Protein AF-A0A3D4CN00-F1 (afdb_monomer)

Nearest PDB structures (foldseek):
  4rcl-assembly1_A  TM=5.555E-01  e=3.097E+00  Mycolicibacterium smegmatis MC2 155
  1bzo-assembly1_A-2  TM=2.998E-01  e=3.874E+00  Photobacterium leiognathi subsp. leiognathi
  1yai-assembly1_A  TM=2.665E-01  e=3.275E+00  Photobacterium leiognathi subsp. leiognathi
  2aps-assembly1_B  TM=3.002E-01  e=6.407E+00  Actinobacillus pleuropneumoniae

pLDDT: mean 89.07, std 10.6, range [47.22, 97.25]

Radius of gyration: 12.45 Å; Cα contacts (8 Å, |Δi|>4): 171; chains: 1; bounding box: 32×29×32 Å

Foldseek 3Di:
DPCQKWWKDFPPDPDWDFIWIWGADPQATWTFTDRDFQCRVCVLQVHNDGDFDDDPQWTWGQDPDRGTIFTDHPRHTHHRVVVVVVVVPRPRMDID

Secondary structure (DSSP, 8-state):
----EEEEEESS--SS--EEEEEEETTEEEEEEES--HHHHHHHTT-SSPSPEEETTEEEEE-SSTTEEEEEETTEEPPHHHHHHHHHT-TTEEE-

Mean predicted aligned error: 4.4 Å

Structure (mmCIF, N/CA/C/O backbone):
data_AF-A0A3D4CN00-F1
#
_entry.id   AF-A0A3D4CN00-F1
#
loop_
_atom_site.group_PDB
_atom_site.id
_atom_site.type_symbol
_atom_site.label_atom_id
_atom_site.label_alt_id
_atom_site.label_comp_id
_atom_site.label_asym_id
_atom_site.label_entity_id
_atom_site.label_seq_id
_atom_site.pdbx_PDB_ins_code
_atom_site.Cartn_x
_atom_site.Cartn_y
_atom_site.Cartn_z
_atom_site.occupancy
_atom_site.B_iso_or_equiv
_atom_site.auth_seq_id
_atom_site.auth_comp_id
_atom_site.auth_asym_id
_atom_site.auth_atom_id
_atom_site.pdbx_PDB_model_num
ATOM 1 N N . MET A 1 1 ? -0.665 -16.277 15.599 1.00 47.22 1 MET A N 1
ATOM 2 C CA . MET A 1 1 ? 0.488 -15.539 15.055 1.00 47.22 1 MET A CA 1
ATOM 3 C C . MET A 1 1 ? -0.095 -14.262 14.493 1.00 47.22 1 MET A C 1
ATOM 5 O O . MET A 1 1 ? -0.697 -14.294 13.428 1.00 47.22 1 MET A O 1
ATOM 9 N N . ASP A 1 2 ? -0.096 -13.209 15.301 1.00 52.22 2 ASP A N 1
ATOM 10 C CA . ASP A 1 2 ? -0.691 -11.927 14.942 1.00 52.22 2 ASP A CA 1
ATOM 11 C C . ASP A 1 2 ? 0.186 -11.281 13.868 1.00 52.22 2 ASP A C 1
ATOM 13 O O . ASP A 1 2 ? 1.280 -10.802 14.154 1.00 52.22 2 ASP A O 1
ATOM 17 N N . GLU A 1 3 ? -0.233 -11.351 12.602 1.00 60.91 3 GLU A N 1
ATOM 18 C CA . GLU A 1 3 ? 0.455 -10.626 11.531 1.00 60.91 3 GLU A CA 1
ATOM 19 C C . GLU A 1 3 ? 0.246 -9.123 11.761 1.00 60.91 3 GLU A C 1
ATOM 21 O O . GLU A 1 3 ? -0.733 -8.535 11.303 1.00 60.91 3 GLU A O 1
ATOM 26 N N . GLU A 1 4 ? 1.167 -8.494 12.491 1.00 84.69 4 GLU A N 1
ATOM 27 C CA . GLU A 1 4 ? 1.192 -7.041 12.695 1.00 84.69 4 GLU A CA 1
ATOM 28 C C . GLU A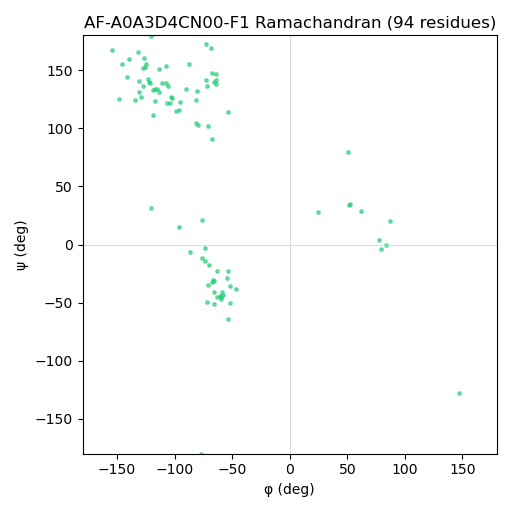 1 4 ? 1.566 -6.286 11.409 1.00 84.69 4 GLU A C 1
ATOM 30 O O . GLU A 1 4 ? 1.311 -5.082 11.289 1.00 84.69 4 GLU A O 1
ATOM 35 N N . LYS A 1 5 ? 2.163 -6.990 10.435 1.00 93.19 5 LYS A N 1
ATOM 36 C CA . LYS A 1 5 ? 2.664 -6.426 9.179 1.00 93.19 5 LYS A CA 1
ATOM 37 C C . LYS A 1 5 ? 2.420 -7.352 7.993 1.00 93.19 5 LYS A C 1
ATOM 39 O O .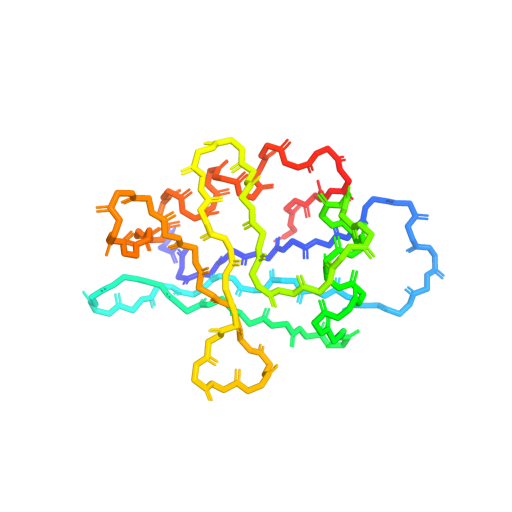 LYS A 1 5 ? 2.599 -8.562 8.093 1.00 93.19 5 LYS A O 1
ATOM 44 N N . ALA A 1 6 ? 2.131 -6.752 6.843 1.00 95.25 6 ALA A N 1
ATOM 45 C CA . ALA A 1 6 ? 2.126 -7.401 5.539 1.00 95.25 6 ALA A CA 1
ATOM 46 C C . ALA A 1 6 ? 3.093 -6.679 4.598 1.00 95.25 6 ALA A C 1
ATOM 48 O O . ALA A 1 6 ? 3.145 -5.447 4.580 1.00 95.25 6 ALA A O 1
ATOM 49 N N . ARG A 1 7 ? 3.842 -7.434 3.790 1.00 94.81 7 ARG A N 1
ATOM 50 C CA . ARG A 1 7 ? 4.794 -6.882 2.820 1.00 94.81 7 ARG A CA 1
ATOM 51 C C . ARG A 1 7 ? 4.463 -7.329 1.411 1.00 94.81 7 ARG A C 1
ATOM 53 O O . ARG A 1 7 ? 4.128 -8.486 1.182 1.00 94.81 7 ARG A O 1
ATOM 60 N N . PHE A 1 8 ? 4.589 -6.406 0.466 1.00 94.19 8 PHE A N 1
ATOM 61 C CA . PHE A 1 8 ? 4.360 -6.650 -0.952 1.00 94.19 8 PHE A CA 1
ATOM 62 C C . PHE A 1 8 ? 5.556 -6.189 -1.774 1.00 94.19 8 PHE A C 1
ATOM 64 O O . PHE A 1 8 ? 6.066 -5.091 -1.564 1.00 94.19 8 PHE A O 1
ATOM 71 N N . VAL A 1 9 ? 5.961 -7.006 -2.745 1.00 92.88 9 VAL A N 1
ATOM 72 C CA . VAL A 1 9 ? 7.036 -6.690 -3.700 1.00 92.88 9 VAL A CA 1
ATOM 73 C C . VAL A 1 9 ? 6.554 -6.899 -5.137 1.00 92.88 9 VAL A C 1
ATOM 75 O O . VAL A 1 9 ? 5.671 -7.739 -5.356 1.00 92.88 9 VAL A O 1
ATOM 78 N N . PRO A 1 10 ? 7.096 -6.183 -6.136 1.00 90.75 10 PRO A N 1
ATOM 79 C CA . PRO A 1 10 ? 6.714 -6.407 -7.524 1.00 90.75 10 PRO A CA 1
ATOM 80 C C . PRO A 1 10 ? 7.090 -7.817 -8.021 1.00 90.75 10 PRO A C 1
ATOM 82 O O . PRO A 1 10 ? 8.087 -8.417 -7.611 1.00 90.75 10 PRO A O 1
ATOM 85 N N . LYS A 1 11 ? 6.274 -8.382 -8.915 1.00 87.12 11 LYS A N 1
ATOM 86 C CA . LYS A 1 11 ? 6.550 -9.650 -9.601 1.00 87.12 11 LYS A CA 1
ATOM 87 C C . LYS A 1 11 ? 7.508 -9.397 -10.764 1.00 87.12 11 LYS A C 1
ATOM 89 O O . LYS A 1 11 ? 7.264 -8.515 -11.577 1.00 87.12 11 LYS A O 1
ATOM 94 N N . GLY A 1 12 ? 8.557 -10.210 -10.876 1.00 74.44 12 GLY A N 1
ATOM 95 C CA . GLY A 1 12 ? 9.454 -10.209 -12.040 1.00 74.44 12 GLY A CA 1
ATOM 96 C C . GLY A 1 12 ? 10.478 -9.070 -12.096 1.00 74.44 12 GLY A C 1
ATOM 97 O O . GLY A 1 12 ? 11.237 -8.992 -13.054 1.00 74.44 12 GLY A O 1
ATOM 98 N N . SER A 1 13 ? 10.553 -8.206 -11.085 1.00 61.47 13 SER A N 1
ATOM 99 C CA . SER A 1 13 ? 11.577 -7.164 -11.004 1.00 61.47 13 SER A CA 1
ATOM 100 C C . SER A 1 13 ? 12.888 -7.742 -10.461 1.00 61.47 13 SER A C 1
ATOM 102 O O . SER A 1 13 ? 13.022 -7.976 -9.261 1.00 61.47 13 SER A O 1
ATOM 104 N N . GLY A 1 14 ? 13.864 -7.952 -11.347 1.00 56.94 14 GLY A N 1
ATOM 105 C CA . GLY A 1 14 ? 15.246 -8.323 -11.014 1.00 56.94 14 GLY A CA 1
ATOM 106 C C . GLY A 1 14 ? 16.111 -7.172 -10.476 1.00 56.94 14 GLY A C 1
ATOM 107 O O . GLY A 1 14 ? 17.330 -7.252 -10.559 1.00 56.94 14 GLY A O 1
ATOM 108 N N . GLY A 1 15 ? 15.519 -6.096 -9.945 1.00 54.91 15 GLY A N 1
ATOM 109 C CA . GLY A 1 15 ? 16.249 -4.917 -9.479 1.00 54.91 15 GLY A CA 1
ATOM 110 C C . GLY A 1 15 ? 15.571 -4.220 -8.298 1.00 54.91 15 GLY A C 1
ATOM 111 O O . GLY A 1 15 ? 14.401 -3.864 -8.379 1.00 54.91 15 GLY A O 1
ATOM 112 N N . TYR A 1 16 ? 16.353 -4.052 -7.226 1.00 56.34 16 TYR A N 1
ATOM 113 C CA . TYR A 1 16 ? 16.212 -3.126 -6.092 1.00 56.34 16 TYR A CA 1
ATOM 114 C C . TYR A 1 16 ? 14.860 -3.086 -5.353 1.00 56.34 16 TYR A C 1
ATOM 116 O O . TYR A 1 16 ? 14.061 -2.183 -5.541 1.00 56.34 16 TYR A O 1
ATOM 124 N N . PHE A 1 17 ? 14.663 -4.073 -4.466 1.00 71.31 17 PHE A N 1
ATOM 125 C CA . PHE A 1 17 ? 13.885 -4.126 -3.205 1.00 71.31 17 PHE A CA 1
ATOM 126 C C . PHE A 1 17 ? 12.685 -3.181 -2.944 1.00 71.31 17 PHE A C 1
ATOM 128 O O . PHE A 1 17 ? 12.391 -2.930 -1.770 1.00 71.31 17 PHE A O 1
ATOM 135 N N . CYS A 1 18 ? 11.961 -2.690 -3.955 1.00 85.00 18 CYS A N 1
ATOM 136 C CA . CYS A 1 18 ? 10.706 -1.965 -3.753 1.00 85.00 18 CYS A CA 1
ATOM 137 C C . CYS A 1 18 ? 9.778 -2.829 -2.898 1.00 85.00 18 CYS A C 1
ATOM 139 O O . CYS A 1 18 ? 9.377 -3.924 -3.299 1.00 85.00 18 CYS A O 1
ATOM 141 N N . THR A 1 19 ? 9.494 -2.345 -1.693 1.00 91.75 19 THR A N 1
ATOM 142 C CA . THR A 1 19 ? 8.661 -3.046 -0.725 1.00 91.75 19 THR A CA 1
ATOM 143 C C . THR A 1 19 ? 7.598 -2.090 -0.226 1.00 91.75 19 THR A C 1
ATOM 145 O O . THR A 1 19 ? 7.895 -0.990 0.239 1.00 91.75 19 THR A O 1
ATOM 148 N N . ILE A 1 20 ? 6.349 -2.527 -0.314 1.00 94.44 20 ILE A N 1
ATOM 149 C CA . ILE A 1 20 ? 5.215 -1.854 0.304 1.00 94.44 20 ILE A CA 1
ATOM 150 C C . ILE A 1 20 ? 4.939 -2.594 1.603 1.00 94.44 20 ILE A C 1
ATOM 152 O O . ILE A 1 20 ? 4.584 -3.772 1.578 1.00 94.44 20 ILE A O 1
ATOM 156 N N . GLU A 1 21 ? 5.124 -1.919 2.730 1.00 95.56 21 GLU A N 1
ATOM 157 C CA . GLU A 1 21 ? 4.806 -2.458 4.051 1.00 95.56 21 GLU A CA 1
ATOM 158 C C . GLU A 1 21 ? 3.488 -1.855 4.536 1.00 95.56 21 GLU A C 1
ATOM 160 O O . GLU A 1 21 ? 3.344 -0.635 4.572 1.00 95.56 21 GLU A O 1
ATOM 165 N N . ILE A 1 22 ? 2.533 -2.704 4.906 1.00 96.81 22 ILE A N 1
ATOM 166 C CA . ILE A 1 22 ? 1.298 -2.324 5.593 1.00 96.81 22 ILE A CA 1
ATOM 167 C C . ILE A 1 22 ? 1.439 -2.788 7.039 1.00 96.81 22 ILE A C 1
ATOM 169 O O . ILE A 1 22 ? 1.630 -3.975 7.282 1.00 96.81 22 ILE A O 1
ATOM 173 N N . GLU A 1 23 ? 1.340 -1.868 7.988 1.00 95.69 23 GLU A N 1
ATOM 174 C CA . GLU A 1 23 ? 1.472 -2.121 9.424 1.00 95.69 23 GLU A CA 1
ATOM 175 C C . GLU A 1 23 ? 0.174 -1.743 10.135 1.00 95.69 23 GLU A C 1
ATOM 177 O O . GLU A 1 23 ? -0.381 -0.668 9.887 1.00 95.69 23 GLU A O 1
ATOM 182 N N . ARG A 1 24 ? -0.326 -2.619 11.011 1.00 95.00 24 ARG A N 1
ATOM 183 C CA . ARG A 1 24 ? -1.508 -2.334 11.830 1.00 95.00 24 ARG A CA 1
ATOM 184 C C . ARG A 1 24 ? -1.164 -1.315 12.919 1.00 95.00 24 ARG A C 1
ATOM 186 O O . ARG A 1 24 ? -0.148 -1.441 13.590 1.00 95.00 24 ARG A O 1
ATOM 193 N N . VAL A 1 25 ? -2.046 -0.339 13.130 1.00 91.19 25 VAL A N 1
ATOM 194 C CA . VAL A 1 25 ? -1.981 0.615 14.251 1.00 91.19 25 VAL A CA 1
ATOM 195 C C . VAL A 1 25 ? -3.348 0.711 14.931 1.00 91.19 25 VAL A C 1
ATOM 197 O O . VAL A 1 25 ? -4.344 0.264 14.362 1.00 91.19 25 VAL A O 1
ATOM 200 N N . GLU A 1 26 ? -3.405 1.294 16.132 1.00 87.06 26 GLU A N 1
ATOM 201 C CA . GLU A 1 26 ? -4.603 1.346 16.994 1.00 87.06 26 GLU A CA 1
ATOM 202 C C . GLU A 1 26 ? -5.888 1.754 16.249 1.00 87.06 26 GLU A C 1
ATOM 204 O O . GLU A 1 26 ? -6.935 1.146 16.449 1.00 87.06 26 GLU A O 1
ATOM 209 N N . ASN A 1 27 ? -5.788 2.694 15.301 1.00 82.88 27 ASN A N 1
ATOM 210 C CA . ASN A 1 27 ? -6.923 3.231 14.542 1.00 82.88 27 ASN A CA 1
ATOM 211 C C . ASN A 1 27 ? -6.820 3.023 13.017 1.00 82.88 27 ASN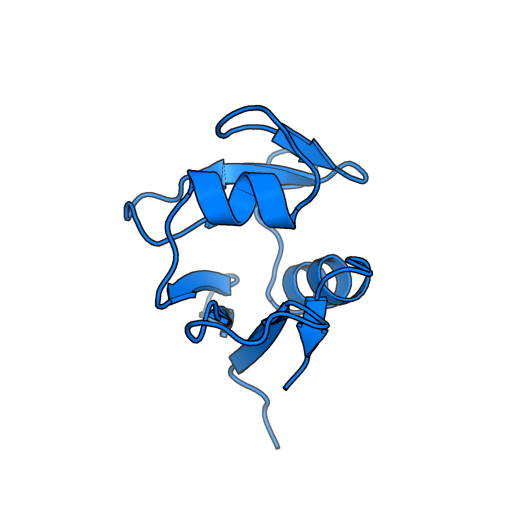 A C 1
ATOM 213 O O . ASN A 1 27 ? -7.301 3.849 12.242 1.00 82.88 27 ASN A O 1
ATOM 217 N N . GLY A 1 28 ? -6.185 1.938 12.557 1.00 89.00 28 GLY A N 1
ATOM 218 C CA . GLY A 1 28 ? -6.147 1.594 11.131 1.00 89.00 28 GLY A CA 1
ATOM 219 C C . GLY A 1 28 ? -4.854 0.914 10.699 1.00 89.00 28 GLY A C 1
ATOM 220 O O . GLY A 1 28 ? -4.442 -0.096 11.272 1.00 89.00 28 GLY A O 1
ATOM 221 N N . CYS A 1 29 ? -4.226 1.445 9.650 1.00 94.81 29 CYS A N 1
ATOM 222 C CA . CYS A 1 29 ? -2.918 0.987 9.196 1.00 94.81 29 CYS A CA 1
ATOM 223 C C . CYS A 1 29 ? -2.057 2.120 8.637 1.00 94.81 29 CYS A C 1
ATOM 225 O O . CYS A 1 29 ? -2.565 3.113 8.115 1.00 94.81 29 CYS A O 1
ATOM 227 N N . VAL A 1 30 ? -0.745 1.918 8.686 1.00 94.94 30 VAL A N 1
ATOM 228 C CA . VAL A 1 30 ? 0.250 2.749 8.005 1.00 94.94 30 VAL A CA 1
ATOM 229 C C . VAL A 1 30 ? 0.785 1.979 6.806 1.00 94.94 30 VAL A C 1
ATOM 231 O O . VAL A 1 30 ? 1.082 0.793 6.920 1.00 94.94 30 VAL A O 1
ATOM 234 N N . ILE A 1 31 ? 0.923 2.654 5.664 1.00 96.81 31 ILE A N 1
ATOM 235 C CA . ILE A 1 31 ? 1.427 2.055 4.424 1.00 96.81 31 ILE A CA 1
ATOM 236 C C . ILE A 1 31 ? 2.700 2.782 4.019 1.00 96.81 31 ILE A C 1
ATOM 238 O O . ILE A 1 31 ? 2.664 3.966 3.676 1.00 96.81 31 ILE A O 1
ATOM 242 N N . ARG A 1 32 ? 3.830 2.082 4.096 1.00 96.12 32 ARG A N 1
ATOM 243 C CA . ARG A 1 32 ? 5.169 2.630 3.870 1.00 96.12 32 ARG A CA 1
ATOM 244 C C . ARG A 1 32 ? 5.736 2.140 2.548 1.00 96.12 32 ARG A C 1
ATOM 246 O O . ARG A 1 32 ? 5.631 0.964 2.209 1.00 96.12 32 ARG A O 1
ATOM 253 N N . LEU A 1 33 ? 6.389 3.056 1.848 1.00 94.38 33 LEU A N 1
ATOM 254 C CA . LEU A 1 33 ? 7.177 2.804 0.654 1.00 94.38 33 LEU A CA 1
ATOM 255 C C . LEU A 1 33 ? 8.648 2.656 1.057 1.00 94.38 33 LEU A C 1
ATOM 257 O O . LEU A 1 33 ? 9.264 3.592 1.573 1.00 94.38 33 LEU A O 1
ATOM 261 N N . ILE A 1 34 ? 9.210 1.468 0.852 1.00 92.94 34 ILE A N 1
ATOM 262 C CA . ILE A 1 34 ? 10.591 1.126 1.202 1.00 92.94 34 ILE A CA 1
ATOM 263 C C . ILE A 1 34 ? 11.366 0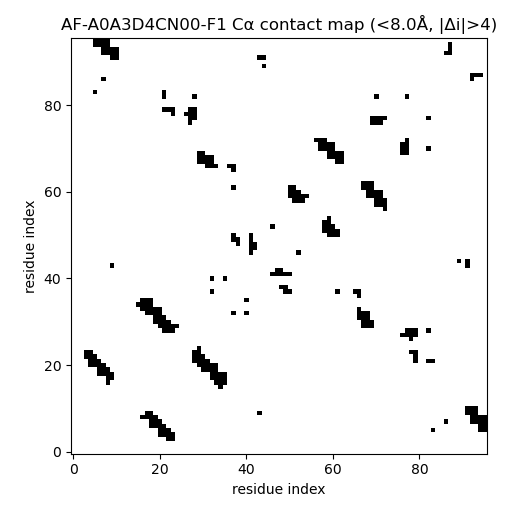.882 -0.093 1.00 92.94 34 ILE A C 1
ATOM 265 O O . ILE A 1 34 ? 10.909 0.137 -0.959 1.00 92.94 34 ILE A O 1
ATOM 269 N N . ASN A 1 35 ? 12.541 1.511 -0.217 1.00 90.56 35 ASN A N 1
ATOM 270 C CA . ASN A 1 35 ? 13.396 1.460 -1.413 1.00 90.56 35 ASN A CA 1
ATOM 271 C C . ASN A 1 35 ? 12.646 1.796 -2.718 1.00 90.56 35 ASN A C 1
ATOM 273 O O . ASN A 1 35 ? 12.919 1.228 -3.769 1.00 90.56 35 ASN A O 1
ATOM 277 N N . THR A 1 36 ? 11.672 2.701 -2.634 1.00 88.31 36 THR A N 1
ATOM 278 C CA . THR A 1 36 ? 10.883 3.200 -3.763 1.00 88.31 36 THR A CA 1
ATOM 279 C C . THR A 1 36 ? 10.357 4.602 -3.438 1.00 88.31 36 THR A C 1
ATOM 281 O O . THR A 1 36 ? 10.439 5.044 -2.286 1.00 88.31 36 THR A O 1
ATOM 284 N N . ASN A 1 37 ? 9.843 5.314 -4.438 1.00 88.50 37 ASN A N 1
ATOM 285 C CA . ASN A 1 37 ? 9.242 6.641 -4.301 1.00 88.50 37 ASN A CA 1
ATOM 286 C C . ASN A 1 37 ? 7.768 6.627 -4.769 1.00 88.50 37 ASN A C 1
ATOM 288 O O . ASN A 1 37 ? 7.234 5.586 -5.154 1.00 88.50 37 ASN A O 1
ATOM 292 N N . LEU A 1 38 ? 7.084 7.774 -4.693 1.00 90.31 38 LEU A N 1
ATOM 293 C CA . LEU A 1 38 ? 5.659 7.878 -5.040 1.00 90.31 38 LEU A CA 1
ATOM 294 C C . LEU A 1 38 ? 5.382 7.675 -6.538 1.00 90.31 38 LEU A C 1
ATOM 296 O O . LEU A 1 38 ? 4.320 7.158 -6.882 1.00 90.31 38 LEU A O 1
ATOM 300 N N . GLU A 1 39 ? 6.304 8.081 -7.412 1.00 88.81 39 GLU A N 1
ATOM 301 C CA . GLU A 1 39 ? 6.172 7.946 -8.868 1.00 88.81 39 GLU A CA 1
ATOM 302 C C . GLU A 1 39 ? 6.324 6.483 -9.289 1.00 88.81 39 GLU A C 1
ATOM 304 O O . GLU A 1 39 ? 5.440 5.934 -9.947 1.00 88.81 39 GLU A O 1
ATOM 309 N N . ASP A 1 40 ? 7.375 5.816 -8.808 1.00 88.38 40 ASP A N 1
ATOM 310 C CA . ASP A 1 40 ? 7.604 4.385 -9.013 1.00 88.38 40 ASP A CA 1
ATOM 311 C C . ASP A 1 40 ? 6.428 3.565 -8.479 1.00 88.38 40 ASP A C 1
ATOM 313 O O . ASP A 1 40 ? 5.938 2.647 -9.139 1.00 88.38 40 ASP A O 1
ATOM 317 N N . PHE A 1 41 ? 5.930 3.914 -7.289 1.00 90.50 41 PHE A N 1
ATOM 318 C CA . PHE A 1 41 ? 4.751 3.281 -6.715 1.00 90.50 41 PHE A CA 1
ATOM 319 C C . PHE A 1 41 ? 3.517 3.453 -7.616 1.00 90.50 41 PHE A C 1
ATOM 321 O O . PHE A 1 41 ? 2.833 2.466 -7.891 1.00 90.50 41 PHE A O 1
ATOM 328 N N . ALA A 1 42 ? 3.237 4.663 -8.115 1.00 91.44 42 ALA A N 1
ATOM 329 C CA . ALA A 1 42 ? 2.112 4.912 -9.020 1.00 91.44 42 ALA A CA 1
ATOM 330 C C . ALA A 1 42 ? 2.239 4.103 -10.324 1.00 91.44 42 ALA A C 1
ATOM 332 O O . ALA A 1 42 ? 1.291 3.420 -10.727 1.00 91.44 42 ALA A O 1
ATOM 333 N N . PHE A 1 43 ? 3.436 4.076 -10.914 1.00 88.56 43 PHE A N 1
ATOM 334 C CA . PHE A 1 43 ? 3.738 3.285 -12.105 1.00 88.56 43 PHE A CA 1
ATOM 335 C C . PHE A 1 43 ? 3.516 1.781 -11.876 1.00 88.56 43 PHE A C 1
ATOM 337 O O . PHE A 1 43 ? 2.871 1.093 -12.679 1.00 88.56 43 PHE A O 1
ATOM 344 N N . LEU A 1 44 ? 3.986 1.248 -10.745 1.00 88.44 44 LEU A N 1
ATOM 345 C CA . LEU A 1 44 ? 3.804 -0.158 -10.375 1.00 88.44 44 LEU A CA 1
ATOM 346 C C . LEU A 1 44 ? 2.336 -0.508 -10.096 1.00 88.44 44 LEU A C 1
ATOM 348 O O . LEU A 1 44 ? 1.904 -1.626 -10.392 1.00 88.44 44 LEU A O 1
ATOM 352 N N . MET A 1 45 ? 1.554 0.453 -9.603 1.00 89.50 45 MET A N 1
ATOM 353 C CA . MET A 1 45 ? 0.098 0.353 -9.461 1.00 89.50 45 MET A CA 1
ATOM 354 C C . MET A 1 45 ? -0.650 0.449 -10.805 1.00 89.50 45 MET A C 1
ATOM 356 O O . MET A 1 45 ? -1.867 0.266 -10.831 1.00 89.50 45 MET A O 1
ATOM 360 N N . GLY A 1 46 ? 0.058 0.664 -11.921 1.00 87.12 46 GLY A N 1
ATOM 361 C CA . GLY A 1 46 ? -0.500 0.715 -13.275 1.00 87.12 46 GLY A CA 1
ATOM 362 C C . GLY A 1 46 ? -0.999 2.096 -13.697 1.00 87.12 46 GLY A C 1
ATOM 363 O O . GLY A 1 46 ? -1.823 2.175 -14.603 1.00 87.12 46 GLY A O 1
ATOM 364 N N . TYR A 1 47 ? -0.532 3.162 -13.044 1.00 85.38 47 TYR A N 1
ATOM 365 C CA . TYR A 1 47 ? -0.933 4.538 -13.324 1.00 85.38 47 TYR A CA 1
ATOM 366 C C . TYR A 1 47 ? 0.238 5.366 -13.854 1.00 85.38 47 TYR A C 1
ATOM 368 O O . TYR A 1 47 ? 1.327 5.356 -13.293 1.00 85.38 47 TYR A O 1
ATOM 376 N N . GLU A 1 48 ? -0.015 6.121 -14.923 1.00 77.81 48 GLU A N 1
ATOM 377 C CA . GLU A 1 48 ? 0.961 7.030 -15.549 1.00 77.81 48 GLU A CA 1
ATOM 378 C C . GLU A 1 48 ? 0.978 8.429 -14.910 1.00 77.81 48 GLU A C 1
ATOM 380 O O . G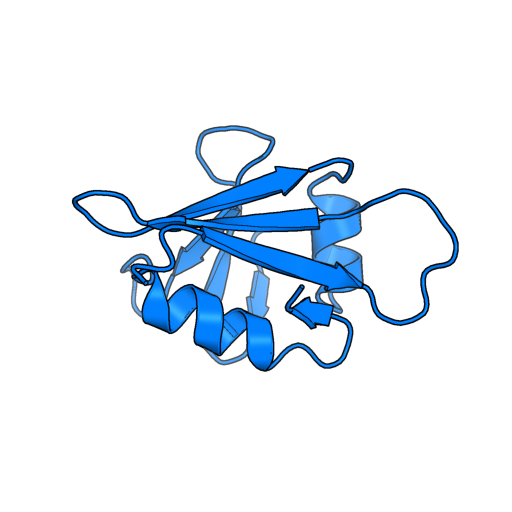LU A 1 48 ? 1.792 9.275 -15.267 1.00 77.81 48 GLU A O 1
ATOM 385 N N . LYS A 1 49 ? 0.052 8.698 -13.981 1.00 77.44 49 LYS A N 1
ATOM 386 C CA . LYS A 1 49 ? -0.094 9.993 -13.307 1.00 77.44 49 LYS A CA 1
ATOM 387 C C . LYS A 1 49 ? 0.372 9.915 -11.861 1.00 77.44 49 LYS A C 1
ATOM 389 O O . LYS A 1 49 ? 0.283 8.866 -11.224 1.00 77.44 49 LYS A O 1
ATOM 394 N N . TRP A 1 50 ? 0.795 11.064 -11.339 1.00 85.88 50 TRP A N 1
ATOM 395 C CA . TRP A 1 50 ? 1.123 11.208 -9.926 1.00 85.88 50 TRP A CA 1
ATOM 396 C C . TRP A 1 50 ? -0.124 11.097 -9.032 1.00 85.88 50 TRP A C 1
ATOM 398 O O . TRP A 1 50 ? -1.260 11.083 -9.511 1.00 85.88 50 TRP A O 1
ATOM 408 N N . LEU A 1 51 ? 0.089 10.993 -7.719 1.00 90.44 51 LEU A N 1
ATOM 409 C CA . LEU A 1 51 ? -0.990 10.928 -6.735 1.00 90.44 51 LEU A CA 1
ATOM 410 C C . LEU A 1 51 ? -1.759 12.265 -6.675 1.00 90.44 51 LEU A C 1
ATOM 412 O O . LEU A 1 51 ? -1.146 13.323 -6.808 1.00 90.44 51 LEU A O 1
ATOM 416 N N . PRO A 1 52 ? -3.075 12.243 -6.400 1.00 94.06 52 PRO A N 1
ATOM 417 C CA . PRO A 1 52 ? -3.881 11.063 -6.102 1.00 94.06 52 PRO A CA 1
ATOM 418 C C . PRO A 1 52 ? -4.455 10.378 -7.355 1.00 94.06 52 PRO A C 1
ATOM 420 O O . PRO A 1 52 ? -4.717 11.017 -8.371 1.00 94.06 52 PRO A O 1
ATOM 423 N N . PHE A 1 53 ? -4.745 9.080 -7.25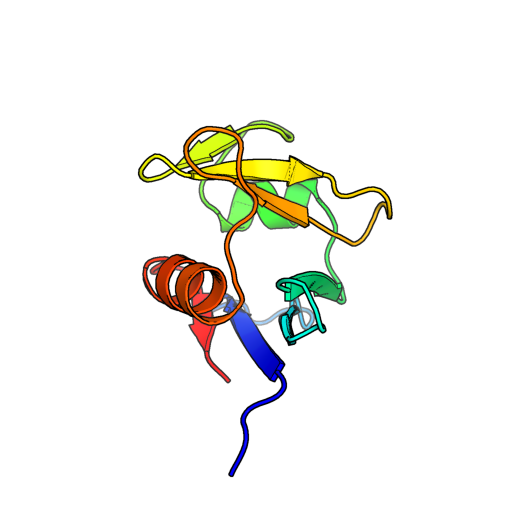7 1.00 94.50 53 PHE A N 1
ATOM 424 C CA . PHE A 1 53 ? -5.476 8.331 -8.290 1.00 94.50 53 PHE A CA 1
ATOM 425 C C . PHE A 1 53 ? -6.473 7.351 -7.668 1.00 94.50 53 PHE A C 1
ATOM 427 O O . PHE A 1 53 ? -6.355 6.985 -6.500 1.00 94.50 53 PHE A O 1
ATOM 434 N N . LYS A 1 54 ? -7.480 6.920 -8.436 1.00 94.12 54 LYS A N 1
ATOM 435 C CA . LYS A 1 54 ? -8.544 6.028 -7.954 1.00 94.12 54 LYS A CA 1
ATOM 436 C C . LYS A 1 54 ? -8.531 4.703 -8.706 1.00 94.12 54 LYS A C 1
ATOM 438 O O . LYS A 1 54 ? -8.706 4.702 -9.914 1.00 94.12 54 LYS A O 1
ATOM 443 N N . ILE A 1 55 ? -8.411 3.590 -7.987 1.00 93.31 55 ILE A N 1
ATOM 444 C CA . ILE A 1 55 ? -8.425 2.222 -8.526 1.00 93.31 55 ILE A CA 1
ATOM 445 C C . ILE A 1 55 ? -9.397 1.362 -7.712 1.00 93.31 55 ILE A C 1
ATOM 447 O O . ILE A 1 55 ? -9.392 1.412 -6.486 1.00 93.31 55 ILE A O 1
ATOM 451 N N . ASP A 1 56 ? -10.280 0.615 -8.379 1.00 92.94 56 ASP A N 1
ATOM 452 C CA . ASP A 1 56 ? -11.280 -0.263 -7.743 1.00 92.94 56 ASP A CA 1
ATOM 453 C C . ASP A 1 56 ? -12.145 0.432 -6.669 1.00 92.94 56 ASP A C 1
ATOM 455 O O . ASP A 1 56 ? -12.505 -0.133 -5.634 1.00 92.94 56 ASP A O 1
ATOM 459 N N . GLY A 1 57 ? -12.462 1.712 -6.885 1.00 93.62 57 GLY A N 1
ATOM 460 C CA . GLY A 1 57 ? -13.219 2.513 -5.921 1.00 93.62 57 GLY A CA 1
ATOM 461 C C . GLY A 1 57 ? -12.401 3.044 -4.736 1.00 93.62 57 GLY A C 1
ATOM 462 O O . GLY A 1 57 ? -12.943 3.823 -3.953 1.00 93.62 57 GLY A O 1
ATOM 463 N N . VAL A 1 58 ? -11.121 2.681 -4.629 1.00 96.56 58 VAL A N 1
ATOM 464 C CA . VAL A 1 58 ? -10.179 3.153 -3.609 1.00 96.56 58 VAL A CA 1
ATOM 465 C C . VAL A 1 58 ? -9.379 4.327 -4.158 1.00 96.56 58 VAL A C 1
ATOM 467 O O . VAL A 1 58 ? -8.718 4.226 -5.189 1.00 96.56 58 VAL A O 1
ATOM 470 N N . LEU A 1 59 ? -9.447 5.453 -3.461 1.00 96.88 59 LEU A N 1
ATOM 471 C CA . LEU A 1 59 ? -8.600 6.610 -3.690 1.00 96.88 59 LEU A CA 1
ATOM 472 C C . LEU A 1 59 ? -7.254 6.380 -2.997 1.00 96.88 59 LEU A C 1
ATOM 474 O O . LEU A 1 59 ? -7.202 6.128 -1.794 1.00 96.88 59 LEU A O 1
ATOM 478 N N . VAL A 1 60 ? -6.175 6.465 -3.762 1.00 96.12 60 VAL A N 1
ATOM 479 C CA . VAL A 1 60 ? -4.803 6.378 -3.279 1.00 96.12 60 VAL A CA 1
ATOM 480 C C . VAL A 1 60 ? -4.222 7.783 -3.270 1.00 96.12 60 VAL A C 1
ATOM 482 O O . VAL A 1 60 ? -4.187 8.450 -4.304 1.00 96.12 60 VAL A O 1
ATOM 485 N N . CYS A 1 61 ? -3.780 8.230 -2.100 1.00 95.25 61 CYS A N 1
ATOM 486 C CA . CYS A 1 61 ? -3.212 9.558 -1.881 1.00 95.25 61 CYS A CA 1
ATOM 487 C C . CYS A 1 61 ? -1.844 9.455 -1.211 1.00 95.25 61 CYS A C 1
ATOM 489 O O . CYS A 1 61 ? -1.535 8.460 -0.551 1.00 95.25 61 CYS A O 1
ATOM 491 N N . GLN A 1 62 ? -1.051 10.519 -1.317 1.00 95.12 62 GLN A N 1
ATOM 492 C CA . GLN A 1 62 ? 0.137 10.679 -0.487 1.00 95.12 62 GLN A CA 1
ATOM 493 C C . GLN A 1 62 ? -0.275 10.813 0.989 1.00 95.12 62 GLN A C 1
ATOM 495 O O . GLN A 1 62 ? -1.269 11.468 1.312 1.00 95.12 62 GLN A O 1
ATOM 500 N N . GLY A 1 63 ? 0.458 10.152 1.884 1.00 91.75 63 GLY A N 1
ATOM 501 C CA . GLY A 1 63 ? 0.318 10.342 3.324 1.00 91.75 63 GLY A CA 1
ATOM 502 C C . GLY A 1 63 ? 0.993 11.630 3.804 1.00 91.75 63 GLY A C 1
ATOM 503 O O . GLY A 1 63 ? 1.586 12.369 3.027 1.00 91.75 63 GLY A O 1
ATOM 504 N N . GLU A 1 64 ? 0.929 11.902 5.106 1.00 88.88 64 GLU A N 1
ATOM 505 C CA . GLU A 1 64 ? 1.602 13.078 5.689 1.00 88.88 64 GLU A CA 1
ATOM 506 C C . GLU A 1 64 ? 3.127 12.982 5.590 1.00 88.88 64 GLU A C 1
ATOM 508 O O . GLU A 1 64 ? 3.812 13.986 5.421 1.00 88.88 64 GLU A O 1
ATOM 513 N N . ASN A 1 65 ? 3.667 11.762 5.646 1.00 89.75 65 ASN A N 1
ATOM 514 C CA . ASN A 1 65 ? 5.076 11.519 5.390 1.00 89.75 65 ASN A CA 1
ATOM 515 C C . ASN A 1 65 ? 5.291 11.239 3.887 1.00 89.75 65 ASN A C 1
ATOM 517 O O . ASN A 1 65 ? 4.582 10.390 3.335 1.00 89.75 65 ASN A O 1
ATOM 521 N N . PRO A 1 66 ? 6.292 11.857 3.226 1.00 84.75 66 PRO A N 1
ATOM 522 C CA . PRO A 1 66 ? 6.590 11.638 1.806 1.00 84.75 66 PRO A CA 1
ATOM 523 C C . PRO A 1 66 ? 6.805 10.176 1.389 1.00 84.75 66 PRO A C 1
ATOM 525 O O . PRO A 1 66 ? 6.625 9.842 0.223 1.00 84.75 66 PRO A O 1
ATOM 528 N N . LYS A 1 67 ? 7.169 9.292 2.327 1.00 90.06 67 LYS A N 1
ATOM 529 C CA . LYS A 1 67 ? 7.355 7.850 2.087 1.00 90.06 67 LYS A CA 1
ATOM 530 C C . LYS A 1 67 ? 6.133 7.002 2.444 1.00 90.06 67 LYS A C 1
ATOM 532 O O . LYS A 1 67 ? 6.249 5.788 2.596 1.00 90.06 67 LYS A O 1
ATOM 537 N N . THR A 1 68 ? 4.973 7.620 2.631 1.00 95.06 68 THR A N 1
ATOM 538 C CA . THR A 1 68 ? 3.740 6.916 2.994 1.00 95.06 68 THR A CA 1
ATOM 539 C C . THR A 1 68 ? 2.620 7.224 2.023 1.00 95.06 68 THR A C 1
ATOM 541 O O . THR A 1 68 ? 2.571 8.297 1.422 1.00 95.06 68 THR A O 1
ATOM 544 N N . VAL A 1 69 ? 1.697 6.277 1.897 1.00 96.12 69 VAL A N 1
ATOM 545 C CA . VAL A 1 69 ? 0.458 6.442 1.135 1.00 96.12 69 VAL A CA 1
ATOM 546 C C . VAL A 1 69 ? -0.742 6.139 2.023 1.00 96.12 69 VAL A C 1
ATOM 548 O O . VAL A 1 69 ? -0.641 5.415 3.013 1.00 96.12 69 VAL A O 1
ATOM 551 N N . LYS A 1 70 ? -1.891 6.711 1.674 1.00 96.06 70 LYS A N 1
ATOM 552 C CA . LYS A 1 70 ? -3.181 6.444 2.313 1.00 96.06 70 LYS A CA 1
ATOM 553 C C . LYS A 1 70 ? -4.119 5.834 1.276 1.00 96.06 70 LYS A C 1
ATOM 555 O O . LYS A 1 70 ? -4.219 6.335 0.156 1.00 96.06 70 LYS A O 1
ATOM 560 N N . PHE A 1 71 ? -4.813 4.766 1.656 1.00 96.75 71 PHE A N 1
ATOM 561 C CA . PHE A 1 71 ? -5.896 4.181 0.867 1.00 96.75 71 PHE A CA 1
ATOM 562 C C . PHE A 1 71 ? -7.221 4.594 1.486 1.00 96.75 71 PHE A C 1
ATOM 564 O O . PHE A 1 71 ? -7.419 4.394 2.681 1.00 96.75 71 PHE A O 1
ATOM 571 N N . MET A 1 72 ? -8.119 5.172 0.693 1.00 97.25 72 MET A N 1
ATOM 572 C CA . MET A 1 72 ? -9.393 5.696 1.177 1.00 97.25 72 MET A CA 1
ATOM 573 C C . MET A 1 72 ? -10.558 5.203 0.326 1.00 97.25 72 MET A C 1
ATOM 575 O O . MET A 1 72 ? -10.475 5.169 -0.900 1.00 97.25 72 MET A O 1
ATOM 579 N N . LYS A 1 73 ? -11.682 4.873 0.960 1.00 96.00 73 LYS A N 1
ATOM 580 C CA . LYS A 1 73 ? -12.932 4.512 0.282 1.00 96.00 73 LYS A CA 1
ATOM 581 C C . LYS A 1 73 ? -14.085 5.249 0.951 1.00 96.00 73 LYS A C 1
ATOM 583 O O . LYS A 1 73 ? -14.244 5.178 2.161 1.00 96.00 73 LYS A O 1
ATOM 588 N N . GLY A 1 74 ? -14.855 6.009 0.170 1.00 93.12 74 GLY A N 1
ATOM 589 C CA . GLY A 1 74 ? -15.960 6.815 0.709 1.00 93.12 74 GLY A CA 1
ATOM 590 C C . GLY A 1 74 ? -15.526 7.890 1.718 1.00 93.12 74 GLY A C 1
ATOM 591 O O . GLY A 1 74 ? -16.286 8.203 2.621 1.00 93.12 74 GLY A O 1
ATOM 592 N N . GLY A 1 75 ? -14.301 8.419 1.600 1.00 91.56 75 GLY A N 1
ATOM 593 C CA . GLY A 1 75 ? -13.763 9.434 2.518 1.00 91.56 75 GLY A CA 1
ATOM 594 C C . GLY A 1 75 ? -13.141 8.884 3.806 1.00 91.56 75 GLY A C 1
ATOM 595 O O . GLY A 1 75 ? -12.621 9.662 4.597 1.00 91.56 75 GLY A O 1
ATOM 596 N N . VAL A 1 76 ? -13.139 7.562 4.003 1.00 93.88 76 VAL A N 1
ATOM 597 C CA . VAL A 1 76 ? -12.566 6.907 5.187 1.00 93.88 76 VAL A CA 1
ATOM 598 C C . VAL A 1 76 ? -11.321 6.117 4.794 1.00 93.88 76 VAL A C 1
ATOM 600 O O . VAL A 1 76 ? -11.305 5.468 3.744 1.00 93.88 76 VAL A O 1
ATOM 603 N N . ALA A 1 77 ? -10.271 6.175 5.617 1.00 94.38 77 ALA A N 1
A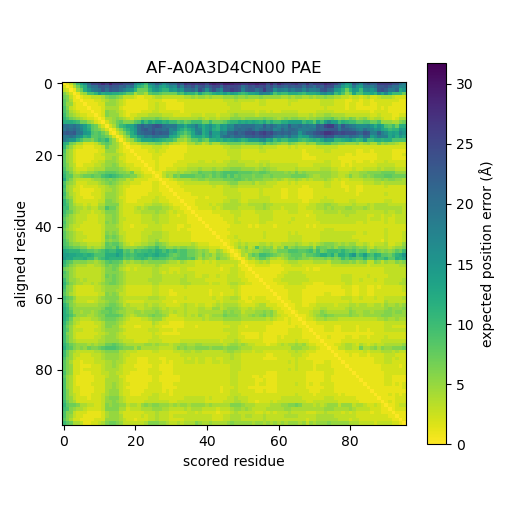TOM 604 C CA . ALA A 1 77 ? -9.070 5.369 5.421 1.00 94.38 77 ALA A CA 1
ATOM 605 C C . ALA A 1 77 ? -9.377 3.873 5.596 1.00 94.38 77 ALA A C 1
ATOM 607 O O . ALA A 1 77 ? -10.132 3.486 6.487 1.00 94.38 77 ALA A O 1
ATOM 608 N N . LEU A 1 78 ? -8.791 3.026 4.748 1.00 96.06 78 LEU A N 1
ATOM 609 C CA . LEU A 1 78 ? -8.912 1.578 4.896 1.00 96.06 78 LEU A CA 1
ATOM 610 C C . LEU A 1 78 ? -8.246 1.123 6.200 1.00 96.06 78 LEU A C 1
ATOM 612 O O . LEU A 1 78 ? -7.179 1.613 6.572 1.00 96.06 78 LEU A O 1
ATOM 616 N N . ASN A 1 79 ? -8.862 0.150 6.872 1.00 95.19 79 ASN A N 1
ATOM 617 C CA . ASN A 1 79 ? -8.203 -0.582 7.950 1.00 95.19 79 ASN A CA 1
ATOM 618 C C . ASN A 1 79 ? -7.134 -1.538 7.376 1.00 95.19 79 ASN A C 1
ATOM 620 O O . ASN A 1 79 ? -7.055 -1.752 6.165 1.00 95.19 79 ASN A O 1
ATOM 624 N N . TYR A 1 80 ? -6.342 -2.152 8.259 1.00 95.44 80 TYR A N 1
ATOM 625 C CA . TYR A 1 80 ? -5.286 -3.097 7.882 1.00 95.44 80 TYR A CA 1
ATOM 626 C C . TYR A 1 80 ? -5.770 -4.226 6.957 1.00 95.44 80 TYR A C 1
ATOM 628 O O . TYR A 1 80 ? -5.180 -4.450 5.903 1.00 95.44 80 TYR A O 1
ATOM 636 N N . ILE A 1 81 ? -6.861 -4.910 7.317 1.00 94.88 81 ILE A N 1
ATOM 637 C CA . ILE A 1 81 ? -7.368 -6.070 6.567 1.00 94.88 81 ILE A CA 1
ATOM 638 C C . ILE A 1 81 ? -7.785 -5.651 5.156 1.00 94.88 81 ILE A C 1
ATOM 640 O O . ILE A 1 81 ? -7.435 -6.318 4.183 1.00 94.88 81 ILE A O 1
ATOM 644 N N . ASP A 1 82 ? -8.499 -4.536 5.031 1.00 96.00 82 ASP A N 1
ATOM 645 C CA . ASP A 1 82 ? -8.964 -4.039 3.739 1.00 96.00 82 ASP A CA 1
ATOM 646 C C . ASP A 1 82 ? -7.815 -3.497 2.888 1.00 96.00 82 ASP A C 1
ATOM 648 O O . ASP A 1 82 ? -7.819 -3.696 1.676 1.00 96.00 82 ASP A O 1
ATOM 652 N N . ALA A 1 83 ? -6.802 -2.872 3.494 1.00 96.69 83 ALA A N 1
ATOM 653 C CA . ALA A 1 83 ? -5.600 -2.430 2.791 1.00 96.69 83 ALA A CA 1
ATOM 654 C C . ALA A 1 83 ? -4.777 -3.613 2.250 1.00 96.69 83 ALA A C 1
ATOM 656 O O . ALA A 1 83 ? -4.304 -3.558 1.112 1.00 96.69 83 ALA A O 1
ATOM 657 N N . VAL A 1 84 ? -4.647 -4.695 3.028 1.00 96.56 84 VAL A N 1
ATOM 658 C CA . VAL A 1 84 ? -3.984 -5.939 2.603 1.00 96.56 84 VAL A CA 1
ATOM 659 C C . VAL A 1 84 ? -4.765 -6.612 1.478 1.00 96.56 84 VAL A C 1
ATOM 661 O O . VAL A 1 84 ? -4.190 -6.866 0.421 1.00 96.56 84 VAL A O 1
ATOM 664 N N . LYS A 1 85 ? -6.078 -6.818 1.650 1.00 95.88 85 LYS A N 1
ATOM 665 C CA . LYS A 1 85 ? -6.949 -7.405 0.616 1.00 95.88 85 LYS A CA 1
ATOM 666 C C . LYS A 1 85 ? -6.949 -6.593 -0.660 1.00 95.88 85 LYS A C 1
ATOM 668 O O . LYS A 1 85 ? -6.925 -7.162 -1.745 1.00 95.88 85 LYS A O 1
ATOM 673 N N . PHE A 1 86 ? -6.980 -5.267 -0.525 1.00 96.31 86 PHE A N 1
ATOM 674 C CA . PHE A 1 86 ? -6.760 -4.356 -1.629 1.00 96.31 86 PHE A CA 1
ATOM 675 C C . PHE A 1 86 ? -5.425 -4.767 -2.264 1.00 96.31 86 PHE A C 1
ATOM 677 O O . PHE A 1 86 ? -5.461 -5.279 -3.375 1.00 96.31 86 PHE A O 1
ATOM 684 N N . MET A 1 87 ? -4.271 -4.672 -1.589 1.00 95.81 87 MET A N 1
ATOM 685 C CA . MET A 1 87 ? -2.957 -4.981 -2.193 1.00 95.81 87 MET A CA 1
ATOM 686 C C . MET A 1 87 ? -2.850 -6.339 -2.890 1.00 95.81 87 MET A C 1
ATOM 688 O O . MET A 1 87 ? -2.245 -6.407 -3.961 1.00 95.81 87 MET A O 1
ATOM 692 N N . GLU A 1 88 ? -3.500 -7.372 -2.371 1.00 94.69 88 GLU A N 1
ATOM 693 C CA . GLU A 1 88 ? -3.555 -8.702 -2.984 1.00 94.69 88 GLU A CA 1
ATOM 694 C C . GLU A 1 88 ? -4.248 -8.731 -4.360 1.00 94.69 88 GLU A C 1
ATOM 696 O O . GLU A 1 88 ? -3.930 -9.594 -5.180 1.00 94.69 88 GLU A O 1
ATOM 701 N N . THR A 1 89 ? -5.119 -7.766 -4.690 1.00 94.12 89 THR A N 1
ATOM 702 C CA . THR A 1 89 ? -5.717 -7.681 -6.037 1.00 94.12 89 THR A CA 1
ATOM 703 C C . THR A 1 89 ? -4.740 -7.175 -7.101 1.00 94.12 89 THR A C 1
ATOM 705 O O . THR A 1 89 ? -4.995 -7.330 -8.301 1.00 94.12 89 THR A O 1
ATOM 708 N N . ARG A 1 90 ? -3.589 -6.599 -6.718 1.00 92.75 90 ARG A N 1
ATOM 709 C CA . ARG A 1 90 ? -2.612 -6.095 -7.693 1.00 92.75 90 ARG A CA 1
ATOM 710 C C . ARG A 1 90 ? -1.790 -7.230 -8.252 1.00 92.75 90 ARG A C 1
ATOM 712 O O . ARG A 1 90 ? -0.799 -7.658 -7.674 1.00 92.75 90 ARG A O 1
ATOM 719 N N . ARG A 1 91 ? -2.129 -7.627 -9.479 1.00 86.81 91 ARG A N 1
ATOM 720 C CA . ARG A 1 91 ? -1.436 -8.698 -10.211 1.00 86.81 91 ARG A CA 1
ATOM 721 C C . ARG A 1 91 ? 0.075 -8.491 -10.330 1.00 86.81 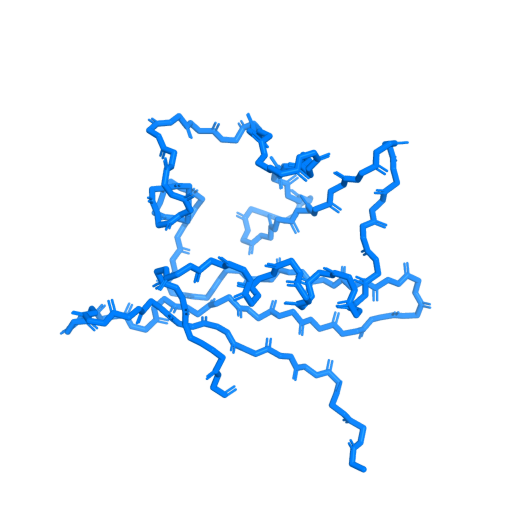91 ARG A C 1
ATOM 723 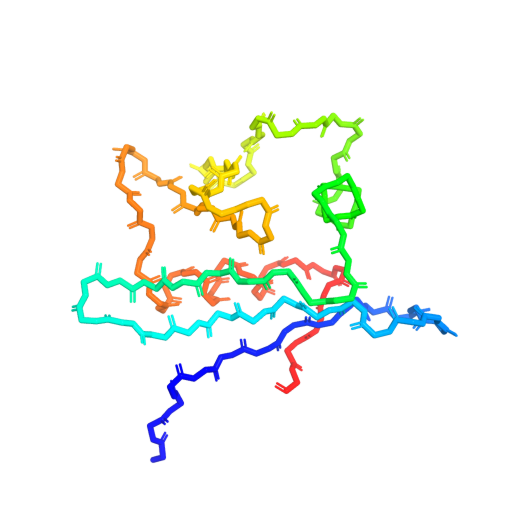O O . ARG A 1 91 ? 0.785 -9.492 -10.387 1.00 86.81 91 ARG A O 1
ATOM 730 N N . ARG A 1 92 ? 0.546 -7.236 -10.347 1.00 88.12 92 ARG A N 1
ATOM 731 C CA . ARG A 1 92 ? 1.969 -6.857 -10.400 1.00 88.12 92 ARG A CA 1
ATOM 732 C C . ARG A 1 92 ? 2.708 -7.007 -9.071 1.00 88.12 92 ARG A C 1
ATOM 734 O O . ARG A 1 92 ? 3.927 -6.965 -9.095 1.00 88.12 92 ARG A O 1
ATOM 741 N N . PHE A 1 93 ? 2.021 -7.223 -7.952 1.00 91.44 93 PHE A N 1
ATOM 742 C CA . PHE A 1 93 ? 2.626 -7.412 -6.634 1.00 91.44 93 PHE A CA 1
ATOM 743 C C . PHE A 1 93 ? 2.390 -8.833 -6.112 1.00 91.44 93 PHE A C 1
ATOM 745 O O . PHE A 1 93 ? 1.399 -9.483 -6.447 1.00 91.44 93 PHE A O 1
ATOM 752 N N . LYS A 1 94 ? 3.316 -9.334 -5.293 1.00 92.06 94 LYS A N 1
ATOM 753 C CA . LYS A 1 94 ? 3.157 -10.557 -4.494 1.00 92.06 94 LYS A CA 1
ATOM 754 C C . LYS A 1 94 ? 3.381 -10.236 -3.018 1.00 92.06 94 LYS A C 1
ATOM 756 O O . LYS A 1 94 ? 4.256 -9.427 -2.711 1.00 92.06 94 LYS A O 1
ATOM 761 N N . LYS A 1 95 ? 2.605 -10.870 -2.135 1.00 92.94 95 LYS A N 1
ATOM 762 C CA . LYS A 1 95 ? 2.832 -10.835 -0.683 1.00 92.94 95 LYS A CA 1
ATOM 763 C C . LYS A 1 95 ? 4.065 -11.695 -0.344 1.00 92.94 95 LYS A C 1
ATOM 765 O O . LYS A 1 95 ? 4.260 -12.721 -1.003 1.00 92.94 95 LYS A O 1
ATOM 770 N N . ILE A 1 96 ? 4.896 -11.263 0.607 1.00 90.56 96 ILE A N 1
ATOM 771 C CA . ILE A 1 96 ? 6.087 -11.980 1.113 1.00 90.56 96 ILE A CA 1
ATOM 772 C C . ILE A 1 96 ? 6.126 -12.006 2.637 1.00 90.56 96 ILE A C 1
ATOM 774 O O . ILE A 1 96 ? 5.492 -11.115 3.250 1.00 90.56 96 ILE A O 1
#

Sequence (96 aa):
MDEEKARFVPKGSGGYFCTIEIERVENGCVIRLINTNLEDFAFLMGYEKWLPFKIDGVLVCQGENPKTVKFMKGGVALNYIDAVKFMETRRRFKKI

Solvent-accessible surface area (backbone atoms only — not comparable to full-atom values): 5552 Å² total; per-residue (Å²): 132,84,75,56,59,49,36,34,32,63,60,90,66,93,66,72,75,41,31,42,38,40,33,59,47,102,92,26,49,49,36,38,48,37,74,53,54,66,60,59,49,27,46,65,73,72,35,98,57,66,77,64,50,74,57,97,76,31,38,36,33,72,36,96,50,88,52,26,45,40,50,25,47,94,90,39,72,43,40,42,68,56,48,49,57,51,54,70,69,38,84,51,43,41,80,105